Protein AF-A0A355BHD1-F1 (afdb_monomer_lite)

Structure (mmCIF, N/CA/C/O backbone):
data_AF-A0A355BHD1-F1
#
_entry.id   AF-A0A355BHD1-F1
#
loop_
_atom_site.group_PDB
_atom_site.id
_atom_site.type_symbol
_atom_site.label_atom_id
_atom_site.label_alt_id
_atom_site.label_comp_id
_atom_site.label_asym_id
_atom_site.label_entity_id
_atom_site.label_seq_id
_atom_site.pdbx_PDB_ins_code
_atom_site.Cartn_x
_atom_site.Cartn_y
_atom_site.Cartn_z
_atom_site.occupancy
_atom_site.B_iso_or_equiv
_atom_site.auth_seq_id
_atom_site.auth_comp_id
_atom_site.auth_asym_id
_atom_site.auth_atom_id
_atom_site.pdbx_PDB_model_num
ATOM 1 N N . THR A 1 1 ? 21.831 28.520 23.680 1.00 37.38 1 THR A N 1
ATOM 2 C CA . THR A 1 1 ? 20.677 29.394 23.379 1.00 37.38 1 THR A CA 1
ATOM 3 C C . THR A 1 1 ? 20.249 29.137 21.948 1.00 37.38 1 THR A C 1
ATOM 5 O O . THR A 1 1 ? 21.100 29.081 21.072 1.00 37.38 1 THR A O 1
ATOM 8 N N . ALA A 1 2 ? 18.966 28.833 21.760 1.00 51.91 2 ALA A N 1
ATOM 9 C CA . ALA A 1 2 ? 18.358 28.302 20.538 1.00 51.91 2 ALA A CA 1
ATOM 10 C C . ALA A 1 2 ? 18.027 29.379 19.490 1.00 51.91 2 ALA A C 1
ATOM 12 O O . ALA A 1 2 ? 17.587 30.444 19.902 1.00 51.91 2 ALA A O 1
ATOM 13 N N . VAL A 1 3 ? 18.152 29.050 18.190 1.00 44.00 3 VAL A N 1
ATOM 14 C CA . VAL A 1 3 ? 17.398 29.563 17.010 1.00 44.00 3 VAL A CA 1
ATOM 15 C C . VAL A 1 3 ? 17.688 28.588 15.839 1.00 44.00 3 VAL A C 1
ATOM 17 O O . VAL A 1 3 ? 18.853 28.281 15.628 1.00 44.00 3 VAL A O 1
ATOM 20 N N . GLY A 1 4 ? 16.783 28.030 15.032 1.00 37.66 4 GLY A N 1
ATOM 21 C CA . GLY A 1 4 ? 15.331 28.097 14.941 1.00 37.66 4 GLY A CA 1
ATOM 22 C C . GLY A 1 4 ? 14.783 26.845 14.230 1.00 37.66 4 GLY A C 1
ATOM 23 O O . GLY A 1 4 ? 15.457 26.202 13.426 1.00 37.66 4 GLY A O 1
ATOM 24 N N . LEU A 1 5 ? 13.553 26.507 14.603 1.00 51.44 5 LEU A N 1
ATOM 25 C CA . LEU A 1 5 ? 12.688 25.475 14.043 1.00 51.44 5 LEU A CA 1
ATOM 26 C C . LEU A 1 5 ? 12.196 25.868 12.637 1.00 51.44 5 LEU A C 1
ATOM 28 O O . LEU A 1 5 ? 11.924 27.042 12.397 1.00 51.44 5 LEU A O 1
ATOM 32 N N . GLY A 1 6 ? 11.983 24.875 11.766 1.00 37.62 6 GLY A N 1
ATOM 33 C CA . GLY A 1 6 ? 11.043 24.973 10.640 1.00 37.62 6 GLY A CA 1
ATOM 34 C C . GLY A 1 6 ? 11.624 25.373 9.280 1.00 37.62 6 GLY A C 1
ATOM 35 O O . GLY A 1 6 ? 11.358 26.462 8.783 1.00 37.62 6 GLY A O 1
ATOM 36 N N . GLY A 1 7 ? 12.334 24.459 8.617 1.00 34.69 7 GLY A N 1
ATOM 37 C CA . GLY A 1 7 ? 12.320 24.422 7.150 1.00 34.69 7 GLY A CA 1
ATOM 38 C C . GLY A 1 7 ? 11.180 23.495 6.704 1.00 34.69 7 GLY A C 1
ATOM 39 O O . GLY A 1 7 ? 11.096 22.404 7.268 1.00 34.69 7 GLY A O 1
ATOM 40 N N . PRO A 1 8 ? 10.293 23.871 5.757 1.00 43.41 8 PRO A N 1
ATOM 41 C CA . PRO A 1 8 ? 9.288 22.941 5.234 1.00 43.41 8 PRO A CA 1
ATOM 42 C C . PRO A 1 8 ? 10.001 21.692 4.700 1.00 43.41 8 PRO A C 1
ATOM 44 O O . PRO A 1 8 ? 11.089 21.840 4.124 1.00 43.41 8 PRO A O 1
ATOM 47 N N . PRO A 1 9 ? 9.454 20.482 4.916 1.00 47.03 9 PRO A N 1
ATOM 48 C CA . PRO A 1 9 ? 10.150 19.253 4.579 1.00 47.03 9 PRO A CA 1
ATOM 49 C C . PRO A 1 9 ? 10.456 19.280 3.084 1.00 47.03 9 PRO A C 1
ATOM 51 O O . PRO A 1 9 ? 9.582 19.349 2.221 1.00 47.03 9 PRO A O 1
ATOM 54 N N . GLN A 1 10 ? 11.749 19.359 2.785 1.00 45.41 10 GLN A N 1
ATOM 55 C CA . GLN A 1 10 ? 12.289 19.584 1.453 1.00 45.41 10 GLN A CA 1
ATOM 56 C C . GLN A 1 10 ? 12.288 18.242 0.718 1.00 45.41 10 GLN A C 1
ATOM 58 O O . GLN A 1 10 ? 13.330 17.675 0.409 1.00 45.41 10 GLN A O 1
ATOM 63 N N . LEU A 1 11 ? 11.085 17.710 0.527 1.00 50.97 11 LEU A N 1
ATOM 64 C CA . LEU A 1 11 ? 10.811 16.361 0.069 1.00 50.97 11 LEU A CA 1
ATOM 65 C C . LEU A 1 11 ? 11.066 16.267 -1.426 1.00 50.97 11 LEU A C 1
ATOM 67 O O . LEU A 1 11 ? 10.314 16.751 -2.278 1.00 50.97 11 LEU A O 1
ATOM 71 N N . ARG A 1 12 ? 12.228 15.711 -1.744 1.00 54.69 12 ARG A N 1
ATOM 72 C CA . ARG A 1 12 ? 12.783 15.711 -3.088 1.00 54.69 12 ARG A CA 1
ATOM 73 C C . ARG A 1 12 ? 12.079 14.631 -3.905 1.00 54.69 12 ARG A C 1
ATOM 75 O O . ARG A 1 12 ? 11.795 13.539 -3.434 1.00 54.69 12 ARG A O 1
ATOM 82 N N . ARG A 1 13 ? 11.876 14.913 -5.193 1.00 50.31 13 ARG A N 1
ATOM 83 C CA . ARG A 1 13 ? 11.270 14.044 -6.226 1.00 50.31 13 ARG A CA 1
ATOM 84 C C . ARG A 1 13 ? 11.658 12.549 -6.169 1.00 50.31 13 ARG A C 1
ATOM 86 O O . ARG A 1 13 ? 10.887 11.721 -6.645 1.00 50.31 13 ARG A O 1
ATOM 93 N N . TRP A 1 14 ? 12.826 12.206 -5.616 1.00 53.88 14 TRP A N 1
ATOM 94 C CA . TRP A 1 14 ? 13.288 10.826 -5.441 1.00 53.88 14 TRP A CA 1
ATOM 95 C C . TRP A 1 14 ? 12.457 10.030 -4.419 1.00 53.88 14 TRP A C 1
ATOM 97 O O . TRP A 1 14 ? 12.216 8.851 -4.654 1.00 53.88 14 TRP A O 1
ATOM 107 N N . GLU A 1 15 ? 11.937 10.664 -3.364 1.00 57.47 15 GLU A N 1
ATOM 108 C CA . GLU A 1 15 ? 11.155 10.006 -2.300 1.00 57.47 15 GLU A CA 1
ATOM 109 C C . GLU A 1 15 ? 9.771 9.587 -2.798 1.00 57.47 15 GLU A C 1
ATOM 111 O O . GLU A 1 15 ? 9.301 8.493 -2.511 1.00 57.47 15 GLU A O 1
ATOM 116 N N . ARG A 1 16 ? 9.145 10.395 -3.661 1.00 58.94 16 ARG A N 1
ATOM 117 C CA . ARG A 1 16 ? 7.864 10.028 -4.291 1.00 58.94 16 ARG A CA 1
ATOM 118 C C . ARG A 1 16 ? 7.987 8.799 -5.182 1.00 58.94 16 ARG A C 1
ATOM 120 O O . ARG A 1 16 ? 7.063 7.993 -5.254 1.00 58.94 16 ARG A O 1
ATOM 127 N N . SER A 1 17 ? 9.138 8.629 -5.835 1.00 61.41 17 SER A N 1
ATOM 128 C CA . SER A 1 17 ? 9.416 7.417 -6.609 1.00 61.41 17 SER A CA 1
ATOM 129 C C . SER A 1 17 ? 9.494 6.173 -5.711 1.00 61.41 17 SER A C 1
ATOM 131 O O . SER A 1 17 ? 9.212 5.065 -6.157 1.00 61.41 17 SER A O 1
ATOM 133 N N . GLN A 1 18 ? 9.790 6.349 -4.419 1.00 72.94 18 GLN A N 1
ATOM 134 C CA . GLN A 1 18 ? 9.864 5.259 -3.449 1.00 72.94 18 GLN A CA 1
ATOM 135 C C . GLN A 1 18 ? 8.511 4.836 -2.858 1.00 72.94 18 GLN A C 1
ATOM 137 O O . GLN A 1 18 ? 8.438 3.770 -2.253 1.00 72.94 18 GLN A O 1
ATOM 142 N N . PHE A 1 19 ? 7.433 5.589 -3.077 1.00 80.31 19 PHE A N 1
ATOM 143 C CA . PHE A 1 19 ? 6.102 5.257 -2.554 1.00 80.31 19 PHE A CA 1
ATOM 144 C C . PHE A 1 19 ? 5.035 5.254 -3.646 1.00 80.31 19 PHE A C 1
ATOM 146 O O . PHE A 1 19 ? 3.927 5.749 -3.454 1.00 80.31 19 PHE A O 1
ATOM 153 N N . LEU A 1 20 ? 5.369 4.710 -4.822 1.00 82.75 20 LEU A N 1
ATOM 154 C CA . LEU A 1 20 ? 4.436 4.588 -5.951 1.00 82.75 20 LEU A CA 1
ATOM 155 C C . LEU A 1 20 ? 3.815 5.944 -6.364 1.00 82.75 20 LEU A C 1
ATOM 157 O O . LEU A 1 20 ? 2.649 6.018 -6.751 1.00 82.75 20 LEU A O 1
ATOM 161 N N . GLY A 1 21 ? 4.585 7.031 -6.246 1.00 79.38 21 GLY A N 1
ATOM 162 C CA . GLY A 1 21 ? 4.175 8.399 -6.578 1.00 79.38 21 GLY A CA 1
ATOM 163 C C . GLY A 1 21 ? 3.607 9.210 -5.407 1.00 79.38 21 GLY A C 1
ATOM 164 O O . GLY A 1 21 ? 3.347 10.410 -5.582 1.00 79.38 21 GLY A O 1
ATOM 165 N N . GLN A 1 22 ? 3.444 8.595 -4.231 1.00 84.44 22 GLN A N 1
ATOM 166 C CA . GLN A 1 22 ? 2.886 9.235 -3.038 1.00 84.44 22 GLN A CA 1
ATOM 167 C C . GLN A 1 22 ? 3.927 10.004 -2.231 1.00 84.44 22 GLN A C 1
ATOM 169 O O . GLN A 1 22 ? 5.119 9.701 -2.267 1.00 84.44 22 GLN A O 1
ATOM 174 N N . PHE A 1 23 ? 3.468 11.031 -1.520 1.00 78.75 23 PHE A N 1
ATOM 175 C CA . PHE A 1 23 ? 4.305 11.762 -0.577 1.00 78.75 23 PHE A CA 1
ATOM 176 C C . PHE A 1 23 ? 4.430 10.952 0.713 1.00 78.75 23 PHE A C 1
ATOM 178 O O . PHE A 1 23 ? 3.402 10.505 1.214 1.00 78.75 23 PHE A O 1
ATOM 185 N N . PRO A 1 24 ? 5.631 10.783 1.286 1.00 76.25 24 PRO A N 1
ATOM 186 C CA . PRO A 1 24 ? 5.810 10.027 2.528 1.00 76.25 24 PRO A CA 1
ATOM 187 C C . PRO A 1 24 ? 4.991 10.597 3.691 1.00 76.25 24 PRO A C 1
ATOM 189 O O . PRO A 1 24 ? 4.493 9.838 4.505 1.00 76.25 24 PRO A O 1
ATOM 192 N N . GLU A 1 25 ? 4.739 11.906 3.710 1.00 75.88 25 GLU A N 1
ATOM 193 C CA . GLU A 1 25 ? 3.841 12.583 4.664 1.00 75.88 25 GLU A CA 1
ATOM 194 C C . GLU A 1 25 ? 2.397 12.075 4.604 1.00 75.88 25 GLU A C 1
ATOM 196 O O . GLU A 1 25 ? 1.605 12.344 5.499 1.00 75.88 25 GLU A O 1
ATOM 201 N N . GLN A 1 26 ? 2.024 11.380 3.533 1.00 84.19 26 GLN A N 1
ATOM 202 C CA . GLN A 1 26 ? 0.717 10.763 3.358 1.00 84.19 26 GLN A CA 1
ATOM 203 C C . GLN A 1 26 ? 0.783 9.245 3.494 1.00 84.19 26 GLN A C 1
ATOM 205 O O . GLN A 1 26 ? -0.265 8.618 3.458 1.00 84.19 26 GLN A O 1
ATOM 210 N N . VAL A 1 27 ? 1.965 8.635 3.607 1.00 85.50 27 VAL A N 1
ATOM 211 C CA . VAL A 1 27 ? 2.131 7.177 3.656 1.00 85.50 27 VAL A CA 1
ATOM 212 C C . VAL A 1 27 ? 2.047 6.682 5.089 1.00 85.50 27 VAL A C 1
ATOM 214 O O . VAL A 1 27 ? 3.008 6.793 5.830 1.00 85.50 27 VAL A O 1
ATOM 217 N N . LEU A 1 28 ? 0.930 6.068 5.454 1.00 85.12 28 LEU A N 1
ATOM 218 C CA . LEU A 1 28 ? 0.744 5.487 6.783 1.00 85.12 28 LEU A CA 1
ATOM 219 C C . LEU A 1 28 ? 1.510 4.165 6.938 1.00 85.12 28 LEU A C 1
ATOM 221 O O . LEU A 1 28 ? 2.015 3.841 8.009 1.00 85.12 28 LEU A O 1
ATOM 225 N N . TRP A 1 29 ? 1.603 3.393 5.854 1.00 86.12 29 TRP A N 1
ATOM 226 C CA . TRP A 1 29 ? 2.314 2.119 5.848 1.00 86.12 29 TRP A CA 1
ATOM 227 C C . TRP A 1 29 ? 2.806 1.767 4.447 1.00 86.12 29 TRP A C 1
ATOM 229 O O . TRP A 1 29 ? 2.086 1.969 3.466 1.00 86.12 29 TRP A O 1
ATOM 239 N N . ALA A 1 30 ? 4.002 1.196 4.336 1.00 87.19 30 ALA A N 1
ATOM 240 C CA . ALA A 1 30 ? 4.519 0.677 3.074 1.00 87.19 30 ALA A CA 1
ATOM 241 C C . ALA A 1 30 ? 5.243 -0.658 3.259 1.00 87.19 30 ALA A C 1
ATOM 243 O O . ALA A 1 30 ? 5.959 -0.867 4.239 1.00 87.19 30 ALA A O 1
ATOM 244 N N . ALA A 1 31 ? 5.113 -1.536 2.263 1.00 86.62 31 ALA A N 1
ATOM 245 C CA . ALA A 1 31 ? 5.859 -2.787 2.217 1.00 86.62 31 ALA A CA 1
ATOM 246 C C . ALA A 1 31 ? 6.433 -3.103 0.851 1.00 86.62 31 ALA A C 1
ATOM 248 O O . ALA A 1 31 ? 5.907 -2.725 -0.201 1.00 86.62 31 ALA A O 1
ATOM 249 N N . THR A 1 32 ? 7.519 -3.865 0.907 1.00 86.25 32 THR A N 1
ATOM 250 C CA . THR A 1 32 ? 8.213 -4.380 -0.260 1.00 86.25 32 THR A CA 1
ATOM 251 C C . THR A 1 32 ? 7.606 -5.677 -0.784 1.00 86.25 32 THR A C 1
ATOM 253 O O . THR A 1 32 ? 6.873 -6.379 -0.089 1.00 86.25 32 THR A O 1
ATOM 256 N N . GLU A 1 33 ? 7.941 -6.006 -2.029 1.00 85.06 33 GLU A N 1
ATOM 257 C CA . GLU A 1 33 ? 7.594 -7.266 -2.696 1.00 85.06 33 GLU A CA 1
ATOM 258 C C . GLU A 1 33 ? 8.014 -8.479 -1.853 1.00 85.06 33 GLU A C 1
ATOM 260 O O . GLU A 1 33 ? 7.250 -9.431 -1.693 1.00 85.06 33 GLU A O 1
ATOM 265 N N . GLU A 1 34 ? 9.201 -8.412 -1.249 1.00 82.50 34 GLU A N 1
ATOM 266 C CA . GLU A 1 34 ? 9.747 -9.463 -0.392 1.00 82.50 34 GLU A CA 1
ATOM 267 C C . GLU A 1 34 ? 8.947 -9.631 0.907 1.00 82.50 34 GLU A C 1
ATOM 269 O O . GLU A 1 34 ? 8.592 -10.754 1.274 1.00 82.50 34 GLU A O 1
ATOM 274 N N . VAL A 1 35 ? 8.607 -8.520 1.570 1.00 81.88 35 VAL A N 1
ATOM 275 C CA . VAL A 1 35 ? 7.775 -8.523 2.782 1.00 81.88 35 VAL A CA 1
ATOM 276 C C . VAL A 1 35 ? 6.423 -9.171 2.502 1.00 81.88 35 VAL A C 1
ATOM 278 O O . VAL A 1 35 ? 6.036 -10.101 3.207 1.00 81.88 35 VAL A O 1
ATOM 281 N N . LEU A 1 36 ? 5.735 -8.745 1.439 1.00 81.44 36 LEU A N 1
ATOM 282 C CA . LEU A 1 36 ? 4.412 -9.275 1.094 1.00 81.44 36 LEU A CA 1
ATOM 283 C C . LEU A 1 36 ? 4.461 -10.741 0.654 1.00 81.44 36 LEU A C 1
ATOM 285 O O . LEU A 1 36 ? 3.514 -11.486 0.901 1.00 81.44 36 LEU A O 1
ATOM 289 N N . SER A 1 37 ? 5.570 -11.173 0.050 1.00 81.69 37 SER A N 1
ATOM 290 C CA . SER A 1 37 ? 5.783 -12.577 -0.315 1.00 81.69 37 SER A CA 1
ATOM 291 C C . SER A 1 37 ? 6.008 -13.465 0.913 1.00 81.69 37 SER A C 1
ATOM 293 O O . SER A 1 37 ? 5.523 -14.593 0.953 1.00 81.69 37 SER A O 1
ATOM 295 N N . ARG A 1 38 ? 6.723 -12.970 1.934 1.00 81.25 38 ARG A N 1
ATOM 296 C CA . ARG A 1 38 ? 6.991 -13.715 3.179 1.00 81.25 38 ARG A CA 1
ATOM 297 C C . ARG A 1 38 ? 5.801 -13.695 4.132 1.00 81.25 38 ARG A C 1
ATOM 299 O O . ARG A 1 38 ? 5.501 -14.705 4.766 1.00 81.25 38 ARG A O 1
ATOM 306 N N . ARG A 1 39 ? 5.142 -12.544 4.261 1.00 79.69 39 ARG A N 1
ATOM 307 C CA . ARG A 1 39 ? 3.981 -12.324 5.125 1.00 79.69 39 ARG A CA 1
ATOM 308 C C . ARG A 1 39 ? 2.897 -11.570 4.353 1.00 79.69 39 ARG A C 1
ATOM 310 O O . ARG A 1 39 ? 2.910 -10.344 4.328 1.00 79.69 39 ARG A O 1
ATOM 317 N N . PRO A 1 40 ? 1.908 -12.282 3.785 1.00 70.69 40 PRO A N 1
ATOM 318 C CA . PRO A 1 40 ? 0.859 -11.653 2.986 1.00 70.69 40 PRO A CA 1
ATOM 319 C C . PRO A 1 40 ? -0.108 -10.784 3.805 1.00 70.69 40 PRO A C 1
ATOM 321 O O . PRO A 1 40 ? -0.832 -9.982 3.226 1.00 70.69 40 PRO A O 1
ATOM 324 N N . MET A 1 41 ? -0.145 -10.923 5.138 1.00 76.00 41 MET A N 1
ATOM 325 C CA . MET A 1 41 ? -0.925 -10.038 6.011 1.00 76.00 41 MET A CA 1
ATOM 326 C C . MET A 1 41 ? -0.228 -9.819 7.368 1.00 76.00 41 MET A C 1
ATOM 328 O O . MET A 1 41 ? -0.529 -10.517 8.339 1.00 76.00 41 MET A O 1
ATOM 332 N N . PRO A 1 42 ? 0.738 -8.887 7.455 1.00 78.31 42 PRO A N 1
ATOM 333 C CA . PRO A 1 42 ? 1.336 -8.483 8.726 1.00 78.31 42 PRO A CA 1
ATOM 334 C C . PRO A 1 42 ? 0.284 -7.853 9.651 1.00 78.31 42 PRO A C 1
ATOM 336 O O . PRO A 1 42 ? -0.648 -7.202 9.181 1.00 78.31 42 PRO A O 1
ATOM 339 N N . GLN A 1 43 ? 0.436 -7.987 10.973 1.00 79.38 43 GLN A N 1
ATOM 340 C CA . GLN A 1 43 ? -0.493 -7.339 11.916 1.00 79.38 43 GLN A CA 1
ATOM 341 C C . GLN A 1 43 ? -0.504 -5.813 11.752 1.00 79.38 43 GLN A C 1
ATOM 343 O O . GLN A 1 43 ? -1.562 -5.199 11.855 1.00 79.38 43 GLN A O 1
ATOM 348 N N . GLU A 1 44 ? 0.647 -5.215 11.438 1.00 80.88 44 GLU A N 1
ATOM 349 C CA . GLU A 1 44 ? 0.771 -3.775 11.185 1.00 80.88 44 GLU A CA 1
ATOM 350 C C . GLU A 1 44 ? -0.043 -3.340 9.962 1.00 80.88 44 GLU A C 1
ATOM 352 O O . GLU A 1 44 ? -0.709 -2.310 10.002 1.00 80.88 44 GLU A O 1
ATOM 357 N N . LEU A 1 45 ? -0.096 -4.175 8.919 1.00 84.31 45 LEU A N 1
ATOM 358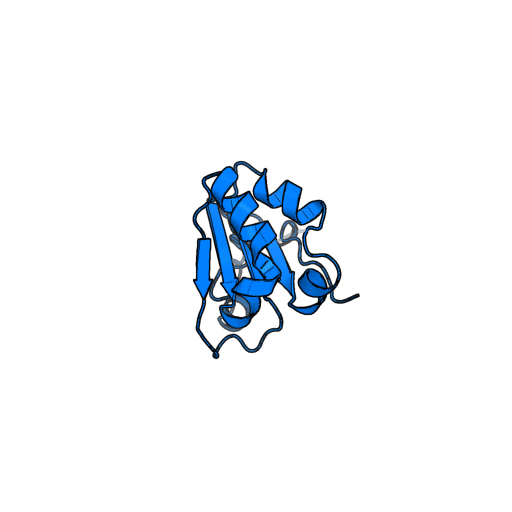 C CA . LEU A 1 45 ? -0.956 -3.935 7.765 1.00 84.31 45 LEU A CA 1
ATOM 359 C C . LEU A 1 45 ? -2.434 -3.971 8.161 1.00 84.31 45 LEU A C 1
ATOM 361 O O . LEU A 1 45 ? -3.197 -3.095 7.771 1.00 84.31 45 LEU A O 1
ATOM 365 N N . SER A 1 46 ? -2.857 -4.959 8.954 1.00 83.12 46 SER A N 1
ATOM 366 C CA . SER A 1 46 ? -4.244 -5.024 9.430 1.00 83.12 46 SER A CA 1
ATOM 367 C C . SER A 1 46 ? -4.615 -3.820 10.299 1.00 83.12 46 SER A C 1
ATOM 369 O O . SER A 1 46 ? -5.721 -3.304 10.160 1.00 83.12 46 SER A O 1
ATOM 371 N N . LYS A 1 47 ? -3.695 -3.333 11.143 1.00 83.94 47 LYS A N 1
ATOM 372 C CA . LYS A 1 47 ? -3.887 -2.091 11.907 1.00 83.94 47 LYS A CA 1
ATOM 373 C C . LYS A 1 47 ? -4.011 -0.882 10.984 1.00 83.94 47 LYS A C 1
ATOM 375 O O . LYS A 1 47 ? -4.935 -0.103 11.161 1.00 83.94 47 LYS A O 1
ATOM 380 N N . ALA A 1 48 ? -3.146 -0.768 9.978 1.00 84.75 48 ALA A N 1
ATOM 381 C CA . ALA A 1 48 ? -3.186 0.318 9.002 1.00 84.75 48 ALA A CA 1
ATOM 382 C C . ALA A 1 48 ? -4.485 0.325 8.178 1.00 84.75 48 ALA A C 1
ATOM 384 O O . ALA A 1 48 ? -5.031 1.386 7.904 1.00 84.75 48 ALA A O 1
ATOM 385 N N . LEU A 1 49 ? -5.012 -0.849 7.814 1.00 85.19 49 LEU A N 1
ATOM 38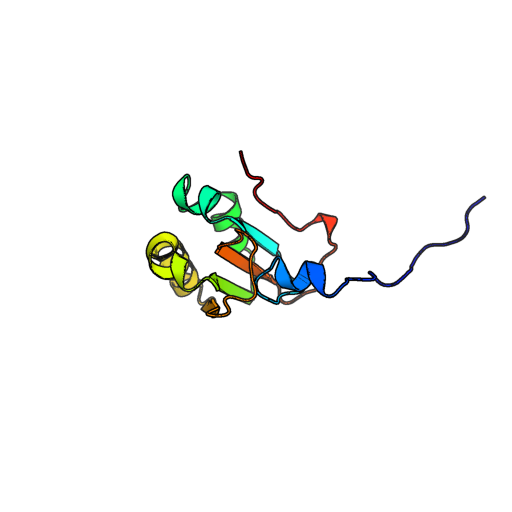6 C CA . LEU A 1 49 ? -6.297 -0.988 7.115 1.00 85.19 49 LEU A CA 1
ATOM 387 C C . LEU A 1 49 ? -7.507 -0.683 8.009 1.00 85.19 49 LEU A C 1
ATOM 389 O O . LEU A 1 49 ? -8.541 -0.249 7.507 1.00 85.19 49 LEU A O 1
ATOM 393 N N . ALA A 1 50 ? -7.391 -0.945 9.311 1.00 85.00 50 ALA A N 1
ATOM 394 C CA . ALA A 1 50 ? -8.415 -0.625 10.301 1.00 85.00 50 ALA A CA 1
ATOM 395 C C . ALA A 1 50 ? -8.328 0.826 10.809 1.00 85.00 50 ALA A C 1
ATOM 397 O O . ALA A 1 50 ? -9.246 1.280 11.490 1.00 85.00 50 ALA A O 1
ATOM 398 N N . ASP A 1 51 ? -7.244 1.544 10.502 1.00 83.94 51 ASP A N 1
ATOM 399 C CA . ASP A 1 51 ? -7.057 2.937 10.892 1.00 83.94 51 ASP A CA 1
ATOM 400 C C . ASP A 1 51 ? -8.054 3.824 10.136 1.00 83.94 51 ASP A C 1
ATOM 402 O O . ASP A 1 51 ? -8.083 3.848 8.905 1.00 83.94 51 ASP A O 1
ATOM 406 N N . SER A 1 52 ? -8.867 4.586 10.870 1.00 82.31 52 SER A N 1
ATOM 407 C CA . SER A 1 52 ? -9.862 5.500 10.294 1.00 82.31 52 SER A CA 1
ATOM 408 C C . SER A 1 52 ? -9.248 6.600 9.424 1.00 82.31 52 SER A C 1
ATOM 410 O O . SER A 1 52 ? -9.952 7.206 8.618 1.00 82.31 52 SER A O 1
ATOM 412 N N . ARG A 1 53 ? -7.948 6.881 9.580 1.00 83.75 53 ARG A N 1
ATOM 413 C CA . ARG A 1 53 ? -7.213 7.845 8.754 1.00 83.75 53 ARG A CA 1
ATOM 414 C C . ARG A 1 53 ? -6.882 7.278 7.376 1.00 83.75 53 ARG A C 1
ATOM 416 O O . ARG A 1 53 ? -6.616 8.055 6.456 1.00 83.75 53 ARG A O 1
ATOM 423 N N . CYS A 1 54 ? -6.911 5.951 7.213 1.00 85.31 54 CYS A N 1
ATOM 424 C CA . CYS A 1 54 ? -6.639 5.280 5.948 1.00 85.31 54 CYS A CA 1
ATOM 425 C C . CYS A 1 54 ? -7.627 5.737 4.871 1.00 85.31 54 CYS A C 1
ATOM 427 O O . CYS A 1 54 ? -8.835 5.542 4.961 1.00 85.31 54 CYS A O 1
ATOM 429 N N . GLN A 1 55 ? -7.086 6.333 3.814 1.00 88.44 55 GLN A N 1
ATOM 430 C CA . GLN A 1 55 ? -7.861 6.872 2.709 1.00 88.44 55 GLN A CA 1
ATOM 431 C C . GLN A 1 55 ? -7.884 5.932 1.511 1.00 88.44 55 GLN A C 1
ATOM 433 O O . GLN A 1 55 ? -8.902 5.807 0.836 1.00 88.44 55 GLN A O 1
ATOM 438 N N . ARG A 1 56 ? -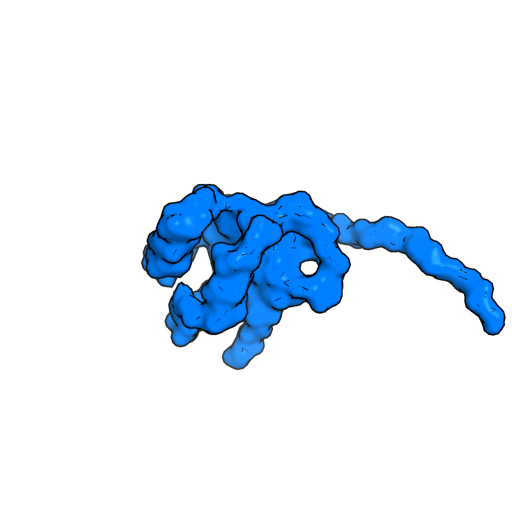6.728 5.363 1.161 1.00 90.25 56 ARG A 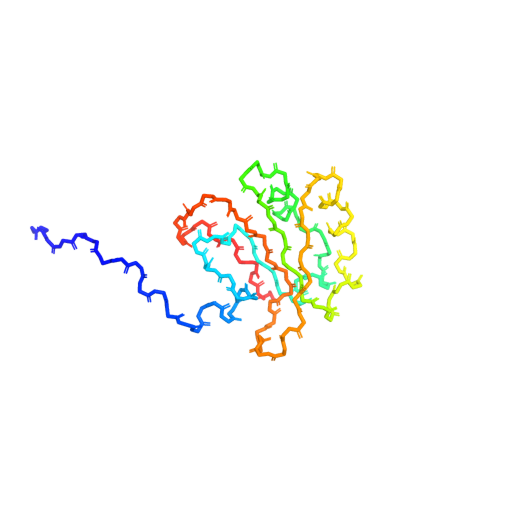N 1
ATOM 439 C CA . ARG A 1 56 ? -6.526 4.681 -0.119 1.00 90.25 56 ARG A CA 1
ATOM 440 C C . ARG A 1 56 ? -5.307 3.780 -0.061 1.00 90.25 56 ARG A C 1
ATOM 442 O O . ARG A 1 56 ? -4.353 4.050 0.663 1.00 90.25 56 ARG A O 1
ATOM 449 N N . ILE A 1 57 ? -5.339 2.734 -0.874 1.00 91.81 57 ILE A N 1
ATOM 450 C CA . ILE A 1 57 ? -4.240 1.789 -1.024 1.00 91.81 57 ILE A CA 1
ATOM 451 C C . ILE A 1 57 ? -3.725 1.850 -2.451 1.00 91.81 57 ILE A C 1
ATOM 453 O O . ILE A 1 57 ? -4.504 1.803 -3.402 1.00 91.81 57 ILE A O 1
ATOM 457 N N . PHE A 1 58 ? -2.412 1.908 -2.599 1.00 90.81 58 PHE A N 1
ATOM 458 C CA . PHE A 1 58 ? -1.715 1.816 -3.868 1.00 90.81 58 PHE A CA 1
ATOM 459 C C . PHE A 1 58 ? -0.964 0.494 -3.924 1.00 90.81 58 PHE A C 1
ATOM 461 O O . PHE A 1 58 ? -0.223 0.156 -3.005 1.00 90.81 58 PHE A O 1
ATOM 468 N N . VAL A 1 59 ? -1.159 -0.257 -5.004 1.00 90.69 59 VAL A N 1
ATOM 469 C CA . VAL A 1 59 ? -0.497 -1.544 -5.227 1.00 90.69 59 VAL A CA 1
ATOM 470 C C . VAL A 1 59 ? 0.193 -1.546 -6.581 1.00 90.69 59 VAL A C 1
ATOM 472 O O . VAL A 1 59 ? -0.374 -1.096 -7.577 1.00 90.69 59 VAL A O 1
ATOM 475 N N . LYS A 1 60 ? 1.417 -2.066 -6.643 1.00 89.00 60 LYS A N 1
ATOM 476 C CA . LYS A 1 60 ? 2.127 -2.272 -7.905 1.00 89.00 60 LYS A CA 1
ATOM 477 C C . LYS A 1 60 ? 1.396 -3.337 -8.727 1.00 89.00 60 LYS A C 1
ATOM 479 O O . LYS A 1 60 ? 1.057 -4.401 -8.211 1.00 89.00 60 LYS A O 1
ATOM 484 N N . ALA A 1 61 ? 1.174 -3.078 -10.014 1.00 87.56 61 ALA A N 1
ATOM 485 C CA . ALA A 1 61 ? 0.422 -3.976 -10.893 1.00 87.56 61 ALA A CA 1
ATOM 486 C C . ALA A 1 61 ? 0.981 -5.408 -10.937 1.00 87.56 61 ALA A C 1
ATOM 488 O O . ALA A 1 61 ? 0.209 -6.365 -10.913 1.00 87.56 61 ALA A O 1
ATOM 489 N N . SER A 1 62 ? 2.310 -5.564 -10.924 1.00 86.19 62 SER A N 1
ATOM 490 C CA . SER A 1 62 ? 2.978 -6.875 -10.882 1.00 86.19 62 SER A CA 1
ATOM 491 C C . SER A 1 62 ? 2.654 -7.686 -9.622 1.00 86.19 62 SER A C 1
ATOM 493 O O . SER A 1 62 ? 2.761 -8.909 -9.633 1.00 86.19 62 SER A O 1
ATOM 495 N N . GLN A 1 63 ? 2.218 -7.024 -8.549 1.00 87.06 63 GLN A N 1
ATOM 496 C CA . GLN A 1 63 ? 1.960 -7.626 -7.242 1.00 87.06 63 GLN A CA 1
ATOM 497 C C . GLN A 1 63 ? 0.479 -7.794 -6.919 1.00 87.06 63 GLN A C 1
ATOM 499 O O . GLN A 1 63 ? 0.135 -8.280 -5.843 1.00 87.06 63 GLN A O 1
ATOM 504 N N . ILE A 1 64 ? -0.414 -7.457 -7.853 1.00 86.69 64 ILE A N 1
ATOM 505 C CA . ILE A 1 64 ? -1.862 -7.532 -7.638 1.00 86.69 64 ILE A CA 1
ATOM 506 C C . ILE A 1 64 ? -2.326 -8.940 -7.234 1.00 86.69 64 ILE A C 1
ATOM 508 O O . ILE A 1 64 ? -3.201 -9.089 -6.382 1.00 86.69 64 ILE A O 1
ATOM 512 N N . HIS A 1 65 ? -1.706 -9.977 -7.807 1.00 85.75 65 HIS A N 1
ATOM 513 C CA . HIS A 1 65 ? -2.031 -11.372 -7.519 1.00 85.75 65 HIS A CA 1
ATOM 514 C C . HIS A 1 65 ? -1.564 -11.797 -6.121 1.00 85.75 65 HIS A C 1
ATOM 516 O O . HIS A 1 65 ? -2.330 -12.440 -5.405 1.00 85.75 65 HIS A O 1
ATOM 522 N N . HIS A 1 66 ? -0.362 -11.384 -5.706 1.00 84.12 66 HIS A N 1
ATOM 523 C CA . HIS A 1 66 ? 0.174 -11.655 -4.367 1.00 84.12 66 HIS A CA 1
ATOM 524 C C . HIS A 1 66 ? -0.592 -10.887 -3.282 1.00 84.12 66 HIS A C 1
ATOM 52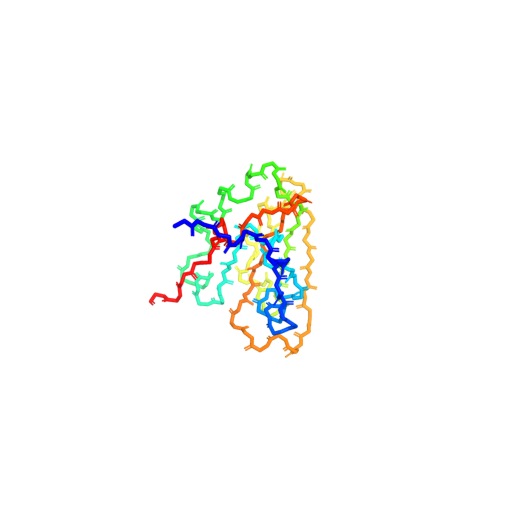6 O O . HIS A 1 66 ? -0.879 -11.423 -2.216 1.00 84.12 66 HIS A O 1
ATOM 532 N N . CYS A 1 67 ? -1.024 -9.661 -3.584 1.00 85.44 67 CYS A N 1
ATOM 533 C CA . CYS A 1 67 ? -1.762 -8.809 -2.653 1.00 85.44 67 CYS A CA 1
ATOM 534 C C . CYS A 1 67 ? -3.272 -9.089 -2.626 1.00 85.44 67 CYS A C 1
ATOM 536 O O . CYS A 1 67 ? -4.011 -8.351 -1.980 1.00 85.44 67 CYS A O 1
ATOM 538 N N . ARG A 1 68 ? -3.774 -10.122 -3.315 1.00 87.38 68 ARG A N 1
ATOM 539 C CA . ARG A 1 68 ? -5.221 -10.348 -3.494 1.00 87.38 68 ARG A CA 1
ATOM 540 C C . ARG A 1 68 ? -6.000 -10.367 -2.176 1.00 87.38 68 ARG A C 1
ATOM 542 O O . ARG A 1 68 ? -7.089 -9.800 -2.116 1.00 87.38 68 ARG A O 1
ATOM 549 N N . LEU A 1 69 ? -5.442 -10.985 -1.135 1.00 86.81 69 LEU A N 1
ATOM 550 C CA . LEU A 1 69 ? -6.049 -11.033 0.198 1.00 86.81 69 LEU A CA 1
ATOM 551 C C . LEU A 1 69 ? -6.185 -9.627 0.801 1.00 86.81 69 LEU A C 1
ATOM 553 O O . LEU A 1 69 ? -7.261 -9.252 1.251 1.00 86.81 69 LEU A O 1
ATOM 557 N N . ILE A 1 70 ? -5.122 -8.827 0.717 1.00 86.69 70 ILE A N 1
ATOM 558 C CA . ILE A 1 70 ? -5.076 -7.437 1.186 1.00 86.69 70 ILE A CA 1
ATOM 559 C C . ILE A 1 70 ? -6.124 -6.597 0.457 1.00 86.69 70 ILE A C 1
ATOM 561 O O . ILE A 1 70 ? -6.871 -5.852 1.082 1.00 86.69 70 ILE A O 1
ATOM 565 N N . LEU A 1 71 ? -6.223 -6.752 -0.867 1.00 88.25 71 LEU A N 1
ATOM 566 C CA . LEU A 1 71 ? -7.207 -6.033 -1.677 1.00 88.25 71 LEU A CA 1
ATOM 567 C C . LEU A 1 71 ? -8.644 -6.434 -1.334 1.00 88.25 71 LEU A C 1
ATOM 569 O O . LEU A 1 71 ? -9.550 -5.606 -1.411 1.00 88.25 71 LEU A O 1
ATOM 573 N N . GLN A 1 72 ? -8.868 -7.693 -0.958 1.00 89.56 72 GLN A N 1
ATOM 574 C CA . GLN A 1 72 ? -10.170 -8.152 -0.493 1.00 89.56 72 GLN A CA 1
ATOM 575 C C . GLN A 1 72 ? -10.516 -7.537 0.867 1.00 89.56 72 GLN A C 1
ATOM 577 O O . GLN A 1 72 ? -11.618 -7.014 1.014 1.00 89.56 72 GLN A O 1
ATOM 582 N N . THR A 1 73 ? -9.577 -7.528 1.818 1.00 87.81 73 THR A N 1
ATOM 583 C CA . THR A 1 73 ? -9.746 -6.866 3.121 1.00 87.81 73 THR A CA 1
ATOM 584 C C . THR A 1 73 ? -10.022 -5.376 2.935 1.00 87.81 73 THR A C 1
ATOM 586 O O . THR A 1 73 ? -11.006 -4.858 3.447 1.00 87.81 73 THR A O 1
ATOM 589 N N . ALA A 1 74 ? -9.241 -4.689 2.104 1.00 88.06 74 ALA A N 1
ATOM 590 C CA . ALA A 1 74 ? -9.454 -3.283 1.778 1.00 88.06 74 ALA A CA 1
ATOM 591 C C . ALA A 1 74 ? -10.871 -3.004 1.263 1.00 88.06 74 ALA A C 1
ATOM 593 O O . ALA A 1 74 ? -11.539 -2.087 1.734 1.00 88.06 74 ALA A O 1
ATOM 594 N N . LYS A 1 75 ? -11.366 -3.846 0.346 1.00 88.12 75 LYS A N 1
ATOM 595 C CA . LYS A 1 75 ? -12.742 -3.756 -0.155 1.00 88.12 75 LYS A CA 1
ATOM 596 C C . LYS A 1 75 ? -13.784 -3.976 0.941 1.00 88.12 75 LYS A C 1
ATOM 598 O O . LYS A 1 75 ? -14.800 -3.291 0.923 1.00 88.12 75 LYS A O 1
ATOM 603 N N . GLN A 1 76 ? -13.548 -4.890 1.884 1.00 87.88 76 GLN A N 1
ATOM 604 C CA . GLN A 1 76 ? -14.441 -5.097 3.034 1.00 87.88 76 GLN A CA 1
ATOM 605 C C . GLN A 1 76 ? -14.503 -3.867 3.945 1.00 87.88 76 GLN A C 1
ATOM 607 O O . GLN A 1 76 ? -15.568 -3.551 4.464 1.00 87.88 76 GLN A O 1
ATOM 612 N N . HIS A 1 77 ? -13.391 -3.145 4.079 1.00 84.56 77 HIS A N 1
ATOM 613 C CA . HIS A 1 77 ? -13.315 -1.875 4.802 1.00 84.56 77 HIS A CA 1
ATOM 614 C C . HIS A 1 77 ? -13.807 -0.666 3.981 1.00 84.56 77 HIS A C 1
ATOM 616 O O . HIS A 1 77 ? -13.780 0.458 4.472 1.00 84.56 77 HIS A O 1
ATOM 622 N N . GLY A 1 78 ? -14.257 -0.862 2.734 1.00 87.12 78 GLY A N 1
ATOM 623 C CA . GLY A 1 78 ? -14.696 0.229 1.857 1.00 87.12 78 GLY A CA 1
ATOM 624 C C . GLY A 1 78 ? -13.558 1.124 1.354 1.00 87.12 78 GLY A C 1
ATOM 625 O O . GLY A 1 78 ? -13.813 2.221 0.858 1.00 87.12 78 GLY A O 1
ATOM 626 N N . LEU A 1 79 ? -12.306 0.670 1.459 1.00 88.94 79 LEU A N 1
ATOM 627 C CA . LEU A 1 79 ? -11.134 1.440 1.061 1.00 88.94 79 LEU A CA 1
ATOM 628 C C . LEU A 1 79 ? -10.911 1.360 -0.459 1.00 88.94 79 LEU A C 1
ATOM 630 O O . LEU A 1 79 ? -10.840 0.260 -1.021 1.00 88.94 79 LEU A O 1
ATOM 634 N N . PRO A 1 80 ? -10.750 2.502 -1.151 1.00 90.56 80 PRO A N 1
ATOM 635 C CA . PRO A 1 80 ? -10.398 2.514 -2.559 1.00 90.56 80 PRO A CA 1
ATOM 636 C C . PRO A 1 80 ? -8.986 1.955 -2.775 1.00 90.56 80 PRO A C 1
ATOM 638 O O . PRO A 1 80 ? -8.041 2.267 -2.048 1.00 90.56 80 PRO A O 1
ATOM 641 N N . VAL A 1 81 ? -8.843 1.158 -3.833 1.00 91.31 81 VAL A N 1
ATOM 642 C CA . VAL A 1 81 ? -7.573 0.564 -4.263 1.00 91.31 81 VAL A CA 1
ATOM 643 C C . VAL A 1 81 ? -7.207 1.123 -5.630 1.00 91.31 81 VAL A C 1
ATOM 645 O O . VAL A 1 81 ? -8.001 1.043 -6.567 1.00 91.31 81 VAL A O 1
ATOM 648 N N . THR A 1 82 ? -5.983 1.619 -5.756 1.00 91.00 82 THR A N 1
ATOM 649 C CA . THR A 1 82 ? -5.395 2.071 -7.013 1.00 91.00 82 THR A CA 1
ATOM 650 C C . THR A 1 82 ? -4.253 1.149 -7.408 1.00 91.00 82 THR A C 1
ATOM 652 O O . THR A 1 82 ? -3.319 0.919 -6.642 1.00 91.00 82 THR A O 1
ATOM 655 N N . VAL A 1 83 ? -4.310 0.637 -8.633 1.00 88.94 83 VAL A N 1
ATOM 656 C CA . VAL A 1 83 ? -3.235 -0.173 -9.205 1.00 88.94 83 VAL A CA 1
ATOM 657 C C . VAL A 1 83 ? -2.292 0.741 -9.978 1.00 88.94 83 VAL A C 1
ATOM 659 O O . VAL A 1 83 ? -2.713 1.488 -10.859 1.00 88.94 83 VAL A O 1
ATOM 662 N N . VAL A 1 84 ? -1.010 0.691 -9.636 1.00 87.44 84 VAL A N 1
ATOM 663 C CA . VAL A 1 84 ? 0.037 1.516 -10.233 1.00 87.44 84 VAL A CA 1
ATOM 664 C C . VAL A 1 84 ? 0.811 0.675 -11.243 1.00 87.44 84 VAL A C 1
ATOM 666 O O . VAL A 1 84 ? 1.439 -0.323 -10.892 1.00 87.44 84 VAL A O 1
ATOM 669 N N . HIS A 1 85 ? 0.751 1.085 -12.510 1.00 79.75 85 HIS A N 1
ATOM 670 C CA . HIS A 1 85 ? 1.364 0.382 -13.645 1.00 79.75 85 HIS A CA 1
ATOM 671 C C . HIS A 1 85 ? 2.717 0.963 -14.075 1.00 79.75 85 HIS A C 1
ATOM 673 O O . HIS A 1 85 ? 3.313 0.473 -15.030 1.00 79.75 85 HIS A O 1
ATOM 679 N N . SER A 1 86 ? 3.208 2.004 -13.402 1.00 71.62 86 SER A N 1
ATOM 680 C CA . SER A 1 86 ? 4.389 2.733 -13.854 1.00 71.62 86 SER A CA 1
ATOM 681 C C . SER A 1 86 ? 5.698 1.970 -13.583 1.00 71.62 86 SER A C 1
ATOM 683 O O . SER A 1 86 ? 6.062 1.784 -12.420 1.00 71.62 86 SER A O 1
ATOM 685 N N . PRO A 1 87 ? 6.468 1.603 -14.628 1.00 64.00 87 PRO A N 1
ATOM 686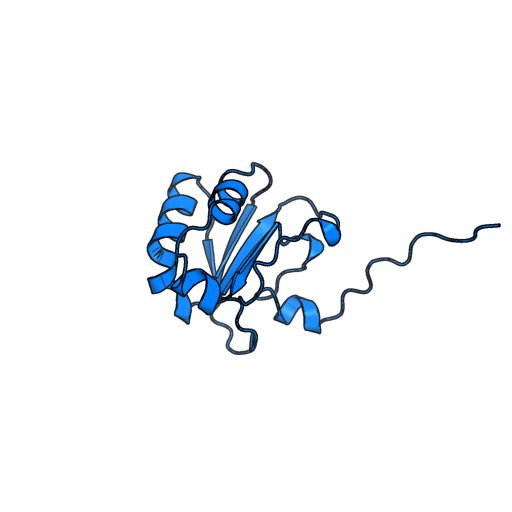 C CA . PRO A 1 87 ? 7.785 0.972 -14.487 1.00 64.00 87 PRO A CA 1
ATOM 687 C C . PRO A 1 87 ? 8.878 1.948 -14.012 1.00 64.00 87 PRO A C 1
ATOM 689 O O . PRO A 1 87 ? 10.015 1.544 -13.774 1.00 64.00 87 PRO A O 1
ATOM 692 N N . GLU A 1 88 ? 8.561 3.241 -13.887 1.00 65.94 88 GLU A N 1
ATOM 693 C CA . GLU A 1 88 ? 9.476 4.269 -13.371 1.00 65.94 88 GLU A CA 1
ATOM 694 C C . GLU A 1 88 ? 9.784 4.097 -11.871 1.00 65.94 88 GLU A C 1
ATOM 696 O O . GLU A 1 88 ? 10.833 4.537 -11.395 1.00 65.94 88 GLU A O 1
ATOM 701 N N . PHE A 1 89 ? 8.908 3.393 -11.148 1.00 67.31 89 PHE A N 1
ATOM 702 C CA . PHE A 1 89 ? 9.077 3.026 -9.747 1.00 67.31 89 PHE A CA 1
ATOM 703 C C . PHE A 1 89 ? 9.980 1.787 -9.646 1.00 67.31 89 PHE A C 1
ATOM 705 O O . PHE A 1 89 ? 9.524 0.648 -9.548 1.00 67.31 89 PHE A O 1
ATOM 712 N N . ARG A 1 90 ? 11.298 2.022 -9.732 1.00 61.72 90 ARG A N 1
ATOM 713 C CA . ARG A 1 90 ? 12.357 0.988 -9.651 1.00 61.72 90 ARG A CA 1
ATOM 714 C C . ARG A 1 90 ? 12.610 0.454 -8.237 1.00 61.72 90 ARG A C 1
ATOM 716 O O . ARG A 1 90 ? 13.530 -0.326 -8.026 1.00 61.72 90 ARG A O 1
ATOM 723 N N . ASN A 1 91 ? 11.853 0.926 -7.262 1.00 72.12 91 ASN A N 1
ATOM 724 C CA . ASN A 1 91 ? 11.919 0.496 -5.878 1.00 72.12 91 ASN A CA 1
ATOM 725 C C . ASN A 1 91 ? 11.150 -0.818 -5.680 1.00 72.12 91 ASN A C 1
ATOM 727 O O . ASN A 1 91 ? 10.115 -1.059 -6.296 1.00 72.12 91 ASN A O 1
ATOM 731 N N . ASP A 1 92 ? 11.595 -1.630 -4.733 1.00 80.56 92 ASP A N 1
ATOM 732 C CA . ASP A 1 92 ? 10.928 -2.888 -4.383 1.00 80.56 92 ASP A CA 1
ATOM 733 C C . ASP A 1 92 ? 9.630 -2.691 -3.582 1.00 80.56 92 ASP A C 1
ATOM 735 O O . ASP A 1 92 ? 9.088 -3.663 -3.074 1.00 80.56 92 ASP A O 1
ATOM 739 N N . VAL A 1 93 ? 9.120 -1.461 -3.414 1.00 85.19 93 VAL A N 1
ATOM 740 C CA . VAL A 1 93 ? 7.843 -1.221 -2.719 1.00 85.19 93 VAL A CA 1
ATOM 741 C C . VAL A 1 93 ? 6.696 -1.715 -3.590 1.00 85.19 93 VAL A C 1
ATOM 743 O O . VAL A 1 93 ? 6.542 -1.312 -4.743 1.00 85.19 93 VAL A O 1
ATOM 746 N N . ALA A 1 94 ? 5.887 -2.596 -3.020 1.00 87.50 94 ALA A N 1
ATOM 747 C CA . ALA A 1 94 ? 4.765 -3.252 -3.672 1.00 87.50 94 ALA A CA 1
ATOM 748 C C . ALA A 1 94 ? 3.421 -2.650 -3.271 1.00 87.50 94 ALA A C 1
ATOM 750 O O . ALA A 1 94 ? 2.496 -2.634 -4.083 1.00 87.50 94 ALA A O 1
ATOM 751 N N . LEU A 1 95 ? 3.314 -2.184 -2.026 1.00 89.19 95 LEU A N 1
ATOM 752 C CA . LEU A 1 95 ? 2.080 -1.689 -1.435 1.00 89.19 95 LEU A CA 1
ATOM 753 C C . LEU A 1 95 ? 2.358 -0.435 -0.614 1.00 89.19 95 LEU A C 1
ATOM 755 O O . LEU A 1 95 ? 3.337 -0.380 0.130 1.00 89.19 95 LEU A O 1
ATOM 759 N N . VAL A 1 96 ? 1.465 0.539 -0.729 1.00 89.81 96 VAL A N 1
ATOM 760 C CA . VAL A 1 96 ? 1.476 1.781 0.037 1.00 89.81 96 VAL A CA 1
ATOM 761 C C . VAL A 1 96 ? 0.056 2.066 0.504 1.00 89.81 96 VAL A C 1
ATOM 763 O O . VAL A 1 96 ? -0.872 2.092 -0.302 1.00 89.81 96 VAL A O 1
ATOM 766 N N . ILE A 1 97 ? -0.119 2.291 1.798 1.00 90.00 97 ILE A N 1
ATOM 767 C CA . ILE A 1 97 ? -1.361 2.775 2.391 1.00 90.00 97 ILE A CA 1
ATOM 768 C C . ILE A 1 97 ? -1.194 4.256 2.660 1.00 90.00 97 ILE A C 1
ATOM 770 O O . ILE A 1 97 ? -0.212 4.667 3.278 1.00 90.00 97 ILE A O 1
ATOM 774 N N . THR A 1 98 ? -2.161 5.046 2.207 1.00 90.06 98 THR A N 1
ATOM 775 C CA . THR A 1 98 ? -2.149 6.492 2.401 1.00 90.06 98 THR A CA 1
ATOM 776 C C . THR A 1 98 ? -3.240 6.971 3.340 1.00 90.06 98 THR A C 1
ATOM 778 O O . THR A 1 98 ? -4.337 6.413 3.344 1.00 90.06 98 THR A O 1
ATOM 781 N N . THR A 1 99 ? -2.956 8.048 4.063 1.00 86.25 99 THR A N 1
ATOM 782 C CA . THR A 1 99 ? -3.880 8.775 4.936 1.00 86.25 99 THR A CA 1
ATOM 783 C C . THR A 1 99 ? -4.409 10.054 4.277 1.00 86.25 99 THR A C 1
ATOM 785 O O . THR A 1 99 ? -3.805 10.597 3.350 1.00 86.25 99 THR A O 1
ATOM 788 N N . THR A 1 100 ? -5.568 10.523 4.745 1.00 79.06 100 THR A N 1
ATOM 789 C CA . THR A 1 100 ? -6.157 11.811 4.336 1.00 79.06 100 THR A CA 1
ATOM 790 C C . THR A 1 100 ? -5.440 12.998 4.966 1.00 79.06 100 THR A C 1
ATOM 792 O O . THR A 1 100 ? -5.319 14.050 4.339 1.00 79.06 100 THR A O 1
ATOM 795 N N . GLU A 1 101 ? -4.964 12.826 6.194 1.00 78.06 101 GLU A N 1
ATOM 796 C CA . GLU A 1 101 ? -4.277 13.867 6.947 1.00 78.06 101 GLU A CA 1
ATOM 797 C C . GLU A 1 101 ? -2.765 13.686 6.807 1.00 78.06 101 GLU A C 1
ATOM 799 O O . GLU A 1 101 ? -2.283 12.563 6.990 1.00 78.06 101 GLU A O 1
ATOM 804 N N . PRO A 1 102 ? -2.009 14.750 6.477 1.00 67.00 102 PRO A N 1
ATOM 805 C CA . PRO A 1 102 ? -0.560 14.684 6.497 1.00 67.00 102 PRO A CA 1
ATOM 806 C C . PRO A 1 102 ? -0.090 14.415 7.929 1.00 67.00 102 PRO A C 1
ATOM 808 O O . PRO A 1 102 ? -0.490 15.102 8.867 1.00 67.00 102 PRO A O 1
ATOM 811 N N . HIS A 1 103 ? 0.758 13.409 8.078 1.00 67.38 103 HIS A N 1
ATOM 812 C CA . HIS A 1 103 ? 1.375 13.013 9.342 1.00 67.38 103 HIS A CA 1
ATOM 813 C C . HIS A 1 103 ? 2.894 13.181 9.265 1.00 67.38 103 HIS A C 1
ATOM 815 O O . HIS A 1 103 ? 3.479 13.214 8.175 1.00 67.38 103 HIS A O 1
ATOM 821 N N . SER A 1 104 ? 3.527 13.342 10.426 1.00 59.28 104 SER A N 1
ATOM 822 C CA . SER A 1 104 ? 4.973 13.538 10.513 1.00 59.28 104 SER A CA 1
ATOM 823 C C . SER A 1 104 ? 5.701 12.307 9.973 1.00 59.28 104 SER A C 1
ATOM 825 O O . SER A 1 104 ? 5.286 11.178 10.218 1.00 59.28 104 SER A O 1
ATOM 827 N N . GLN A 1 105 ? 6.819 12.502 9.266 1.00 55.00 105 GLN A N 1
ATOM 828 C CA . GLN A 1 105 ? 7.559 11.400 8.627 1.00 55.00 105 GLN A CA 1
ATOM 829 C C . GLN A 1 105 ? 8.065 10.326 9.610 1.00 55.00 105 GLN A C 1
ATOM 831 O O . GLN A 1 105 ? 8.381 9.217 9.189 1.00 55.00 105 GLN A O 1
ATOM 836 N N . GLU A 1 106 ? 8.130 10.636 10.906 1.00 55.31 106 GLU A N 1
ATOM 837 C CA . GLU A 1 106 ? 8.479 9.691 11.975 1.00 55.31 106 GLU A CA 1
ATOM 838 C C . GLU A 1 106 ? 7.397 8.621 12.218 1.00 55.31 106 GLU A C 1
ATOM 840 O O . GLU A 1 106 ? 7.689 7.586 12.811 1.00 55.31 106 GLU A O 1
ATOM 845 N N . GLU A 1 107 ? 6.168 8.831 11.735 1.00 54.66 107 GLU A N 1
ATOM 846 C CA . GLU A 1 107 ? 5.048 7.888 11.873 1.00 54.66 107 GLU A CA 1
ATOM 847 C C . GLU A 1 107 ? 4.927 6.905 10.695 1.00 54.66 107 GLU A C 1
ATOM 849 O O . GLU A 1 107 ? 4.112 5.982 10.744 1.00 54.66 107 GLU A O 1
ATOM 854 N N . VAL A 1 108 ? 5.742 7.067 9.645 1.00 59.91 108 VAL A N 1
ATOM 855 C CA . VAL A 1 108 ? 5.700 6.201 8.461 1.00 59.91 108 VAL A CA 1
ATOM 856 C C . VAL A 1 108 ? 6.305 4.843 8.803 1.00 59.91 108 VAL A C 1
ATOM 858 O O . VAL A 1 108 ? 7.526 4.687 8.888 1.00 59.91 108 VAL A O 1
ATOM 861 N N . PHE A 1 109 ? 5.461 3.822 8.943 1.00 63.81 109 PHE A N 1
ATOM 862 C CA . PHE A 1 109 ? 5.949 2.463 9.133 1.00 63.81 109 PHE A CA 1
ATOM 863 C C . PHE A 1 109 ? 6.344 1.851 7.784 1.00 63.81 109 PHE A C 1
ATOM 865 O O . PHE A 1 109 ? 5.501 1.510 6.949 1.00 63.81 109 PHE A O 1
ATOM 872 N N . ILE A 1 110 ? 7.649 1.692 7.578 1.00 65.12 110 ILE A N 1
ATOM 873 C CA . ILE A 1 110 ? 8.210 0.932 6.461 1.00 65.12 110 ILE A CA 1
ATOM 874 C C . ILE A 1 110 ? 8.656 -0.406 7.024 1.00 65.12 110 ILE A C 1
ATOM 876 O O . ILE A 1 110 ? 9.573 -0.436 7.842 1.00 65.12 110 ILE A O 1
ATOM 880 N N . GLU A 1 111 ? 8.043 -1.509 6.592 1.00 64.56 111 GLU A N 1
ATOM 881 C CA . GLU A 1 111 ? 8.528 -2.827 7.006 1.00 64.56 111 GLU A CA 1
ATOM 882 C C . GLU A 1 111 ? 9.900 -3.075 6.338 1.00 64.56 111 GLU A C 1
ATOM 884 O O . GLU A 1 111 ? 9.970 -3.154 5.102 1.00 64.56 111 GLU A O 1
ATOM 889 N N . PRO A 1 112 ? 11.010 -3.121 7.108 1.00 53.25 112 PRO A N 1
ATOM 890 C CA . PRO A 1 112 ? 12.342 -3.236 6.533 1.00 53.25 112 PRO A CA 1
ATOM 891 C C . PRO A 1 112 ? 12.529 -4.604 5.872 1.00 53.25 112 PRO A C 1
ATOM 893 O O . PRO A 1 112 ? 11.938 -5.602 6.290 1.00 53.25 112 PRO A O 1
ATOM 896 N N . ARG A 1 113 ? 13.390 -4.653 4.846 1.00 50.47 113 ARG A N 1
ATOM 897 C CA . ARG A 1 113 ? 13.887 -5.922 4.292 1.00 50.47 113 ARG A CA 1
ATOM 898 C C . ARG A 1 113 ? 14.620 -6.651 5.416 1.00 50.47 113 ARG A C 1
ATOM 900 O O . ARG A 1 113 ? 15.560 -6.089 5.975 1.00 50.47 113 ARG A O 1
ATOM 907 N N . GLY A 1 114 ? 14.121 -7.823 5.793 1.00 39.16 114 GLY A N 1
ATOM 908 C CA . GLY A 1 114 ? 14.656 -8.630 6.891 1.00 39.16 114 GLY A CA 1
ATOM 909 C C . GLY A 1 114 ? 15.673 -9.641 6.412 1.00 39.16 114 GLY A C 1
ATOM 910 O O . GLY A 1 114 ? 15.313 -10.402 5.486 1.00 39.16 114 GLY A O 1
#

Radius of gyration: 14.7 Å; chains: 1; bounding box: 35×43×38 Å

Foldseek 3Di:
DDDDDDDPPPQDPVVCLQALNDDLLFFQEWEFPQCCQVPVDDVSLVVLLVDPQFAAKEFEQVCCVSNVVVVVSNVVSVHYYHYRDDPSSVHRIGMTTTGPGGHDSVSYHYDDDD

Secondary structure (DSSP, 8-state):
------------HHHHHHTTT--GGGEEEEEEHHHHHH-SS-HHHHHHHH-TTEEEEEEEGGGTTTTHHHHHHHHHTT--EEEE--TT--SSEEEEEEESS---GGG-EE----

Sequence (114 aa):
TAVGLGGPPQLRRWERSQFLGQFPEQVLWAATEEVLSRRPMPQELSKALADSRCQRIFVKASQIHHCRLILQTAKQHGLPVTVVHSPEFRNDVALVITTTEPHSQEEVFIEPRG

pLDDT: mean 75.33, std 15.46, range [34.69, 91.81]